Protein AF-A0A2M8TGI3-F1 (afdb_monomer)

Secondary structure (DSSP, 8-state):
-----------SSS-S-----------TT------GGGEEEEBTTB----HHHHHHHHHHHTT--EEEEEEEE-TTS-EEEEEEEE-SS-EEEEEE-TT-SS-STTTT-EEEEEE--STTHHHHHHHHHHHTTS--

Structure (mmCIF, N/CA/C/O backbone):
data_AF-A0A2M8TGI3-F1
#
_entry.id   AF-A0A2M8TGI3-F1
#
loop_
_atom_site.group_PDB
_atom_site.id
_atom_site.type_symbol
_atom_site.label_atom_id
_atom_site.label_alt_id
_atom_site.label_comp_id
_atom_site.label_asym_id
_atom_site.label_entity_id
_atom_site.label_seq_id
_atom_site.pdbx_PDB_ins_code
_atom_site.Cartn_x
_atom_site.Cartn_y
_atom_site.Cartn_z
_atom_site.occupancy
_atom_site.B_iso_or_equiv
_atom_site.auth_seq_id
_atom_site.auth_comp_id
_atom_site.auth_asym_id
_atom_site.auth_atom_id
_atom_site.pdbx_PDB_model_num
ATOM 1 N N . MET A 1 1 ? -16.960 -51.592 52.659 1.00 39.34 1 MET A N 1
ATOM 2 C CA . MET A 1 1 ? -15.719 -51.667 51.855 1.00 39.34 1 MET A CA 1
ATOM 3 C C . MET A 1 1 ? -16.031 -51.222 50.433 1.00 39.34 1 MET A C 1
ATOM 5 O O . MET A 1 1 ? -17.085 -51.587 49.940 1.00 39.34 1 MET A O 1
ATOM 9 N N . LYS A 1 2 ? -15.102 -50.461 49.834 1.00 40.12 2 LYS A N 1
ATOM 10 C CA . LYS A 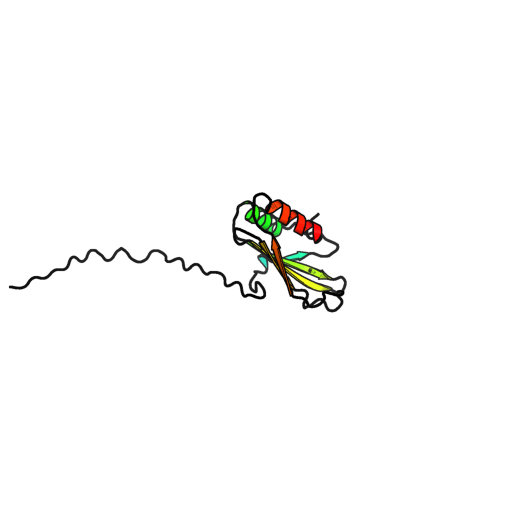1 2 ? -15.041 -49.923 48.456 1.00 40.12 2 LYS A CA 1
ATOM 11 C C . LYS A 1 2 ? -15.977 -48.750 48.097 1.00 40.12 2 LYS A C 1
ATOM 13 O O . LYS A 1 2 ? -17.167 -48.894 47.862 1.00 40.12 2 LYS A O 1
ATOM 18 N N . LYS A 1 3 ? -15.323 -47.582 48.057 1.00 51.25 3 LYS A N 1
ATOM 19 C CA . LYS A 1 3 ? -15.707 -46.289 47.482 1.00 51.25 3 LYS A CA 1
ATOM 20 C C . LYS A 1 3 ? -15.309 -46.285 46.002 1.00 51.25 3 LYS A C 1
ATOM 22 O O . LYS A 1 3 ? -14.139 -46.550 45.760 1.00 51.25 3 LYS A O 1
ATOM 27 N N . TYR A 1 4 ? -16.204 -45.912 45.089 1.00 59.59 4 TYR A N 1
ATOM 28 C CA . TYR A 1 4 ? -15.916 -45.379 43.742 1.00 59.59 4 TYR A CA 1
ATOM 29 C C . TYR A 1 4 ? -17.182 -44.566 43.360 1.00 59.59 4 TYR A C 1
ATOM 31 O O . TYR A 1 4 ? -18.252 -45.156 43.294 1.00 59.59 4 TYR A O 1
ATOM 39 N N . LEU A 1 5 ? -17.239 -43.220 43.356 1.00 50.81 5 LEU A N 1
ATOM 40 C CA . LEU A 1 5 ? -16.536 -42.261 42.479 1.00 50.81 5 LEU A CA 1
ATOM 41 C C . LEU A 1 5 ? -16.515 -42.823 41.048 1.00 50.81 5 LEU A C 1
ATOM 43 O O . LEU A 1 5 ? -15.852 -43.818 40.803 1.00 50.81 5 LEU A O 1
ATOM 47 N N . ILE A 1 6 ? -17.260 -42.277 40.088 1.00 52.72 6 ILE A N 1
ATOM 48 C CA . ILE A 1 6 ? -16.883 -41.054 39.370 1.00 52.72 6 ILE A CA 1
ATOM 49 C C . ILE A 1 6 ? -18.120 -40.478 38.655 1.00 52.72 6 ILE A C 1
ATOM 51 O O . ILE A 1 6 ? -18.793 -41.156 37.882 1.00 52.72 6 ILE A O 1
ATOM 55 N N . SER A 1 7 ? -18.375 -39.196 38.918 1.00 51.34 7 SER A N 1
ATOM 56 C CA . SER A 1 7 ? -19.205 -38.296 38.117 1.00 51.34 7 SER A CA 1
ATOM 57 C C . SER A 1 7 ? -18.613 -38.180 36.708 1.00 51.34 7 SER A C 1
ATOM 59 O O . SER A 1 7 ? -17.487 -37.712 36.555 1.00 51.34 7 SER A O 1
ATOM 61 N N . ALA A 1 8 ? -19.346 -38.622 35.686 1.00 48.97 8 ALA A N 1
ATOM 62 C CA . ALA A 1 8 ? -18.899 -38.617 34.291 1.00 48.97 8 ALA A CA 1
ATOM 63 C C . ALA A 1 8 ? -19.794 -37.735 33.403 1.00 48.97 8 ALA A C 1
ATOM 65 O O . ALA A 1 8 ? -20.232 -38.158 32.340 1.00 48.97 8 ALA A O 1
ATOM 66 N N . VAL A 1 9 ? -20.081 -36.501 33.840 1.00 48.09 9 VAL A N 1
ATOM 67 C CA . VAL A 1 9 ? -20.756 -35.483 32.996 1.00 48.09 9 VAL A CA 1
ATOM 68 C C . VAL A 1 9 ? -19.918 -34.199 32.868 1.00 48.09 9 VAL A C 1
ATOM 70 O O . VAL A 1 9 ? -20.405 -33.146 32.480 1.00 48.09 9 VAL A O 1
ATOM 73 N N . VAL A 1 10 ? -18.609 -34.274 33.129 1.00 50.78 10 VAL A N 1
ATOM 74 C CA . VAL A 1 10 ? -17.664 -33.179 32.835 1.00 50.78 10 VAL A CA 1
ATOM 75 C C . VAL A 1 10 ? -16.808 -33.556 31.624 1.00 50.78 10 VAL A C 1
ATOM 77 O O . VAL A 1 10 ? -15.593 -33.666 31.712 1.00 50.78 10 VAL A O 1
ATOM 80 N N . VAL A 1 11 ? -17.447 -33.809 30.478 1.00 51.56 11 VAL A N 1
ATOM 81 C CA . VAL A 1 11 ? -16.759 -33.985 29.179 1.00 51.56 11 VAL A CA 1
ATOM 82 C C . VAL A 1 11 ? -17.508 -33.226 28.077 1.00 51.56 11 VAL A C 1
ATOM 84 O O . VAL A 1 11 ? -17.767 -33.739 26.999 1.00 51.56 11 VAL A O 1
ATOM 87 N N . SER A 1 12 ? -17.899 -31.979 28.349 1.00 49.22 12 SER A N 1
ATOM 88 C CA . SER A 1 12 ? -18.455 -31.085 27.316 1.00 49.22 12 SER A CA 1
ATOM 89 C C . SER A 1 12 ? -17.860 -29.673 27.359 1.00 49.22 12 SER A C 1
ATOM 91 O O . SER A 1 12 ? -18.409 -28.749 26.764 1.00 49.22 12 SER A O 1
ATOM 93 N N . MET A 1 13 ? -16.736 -29.483 28.056 1.00 51.50 13 MET A N 1
ATOM 94 C CA . MET A 1 13 ? -16.092 -28.173 28.204 1.00 51.50 13 MET A CA 1
ATOM 95 C C . MET A 1 13 ? -14.735 -28.095 27.506 1.00 51.50 13 MET A C 1
ATOM 97 O O . MET A 1 13 ? -13.814 -27.468 28.008 1.00 51.50 13 MET A O 1
ATOM 101 N N . LEU A 1 14 ? -14.587 -28.735 26.350 1.00 53.69 14 LEU A N 1
ATOM 102 C CA . LEU A 1 14 ? -13.441 -28.527 25.474 1.00 53.69 14 LEU A CA 1
ATOM 103 C C . LEU A 1 14 ? -13.924 -28.671 24.035 1.00 53.69 14 LEU A C 1
ATOM 105 O O . LEU A 1 14 ? -14.711 -29.561 23.741 1.00 53.69 14 LEU A O 1
ATOM 109 N N . ILE A 1 15 ? -13.381 -27.836 23.154 1.00 56.62 15 ILE A N 1
ATOM 110 C CA . ILE A 1 15 ? -13.635 -27.771 21.708 1.00 56.62 15 ILE A CA 1
ATOM 111 C C . ILE A 1 15 ? -14.786 -26.829 21.314 1.00 56.62 15 ILE A C 1
ATOM 113 O O . ILE A 1 15 ? -15.757 -27.238 20.700 1.00 56.62 15 ILE A O 1
ATOM 117 N N . PHE A 1 16 ? -14.616 -25.525 21.548 1.00 51.56 16 PHE A N 1
ATOM 118 C CA . PHE A 1 16 ? -14.870 -24.566 20.469 1.00 51.56 16 PHE A CA 1
ATOM 119 C C . PHE A 1 16 ? -13.764 -23.511 20.441 1.00 51.56 16 PHE A C 1
ATOM 121 O O . PHE A 1 16 ? -13.693 -22.598 21.257 1.00 51.56 16 PHE A O 1
ATOM 128 N N . SER A 1 17 ? -12.900 -23.700 19.445 1.00 53.84 17 SER A N 1
ATOM 129 C CA . SER A 1 17 ? -12.198 -22.642 18.730 1.00 53.84 17 SER A CA 1
ATOM 130 C C . SER A 1 17 ? -11.168 -21.850 19.533 1.00 53.84 17 SER A C 1
ATOM 132 O O . SER A 1 17 ? -11.271 -20.636 19.705 1.00 53.84 17 SER A O 1
ATOM 134 N N . ALA A 1 18 ? -10.055 -22.517 19.849 1.00 43.69 18 ALA A N 1
ATOM 135 C CA . ALA A 1 18 ? -8.765 -21.869 19.654 1.00 43.69 18 ALA A CA 1
ATOM 136 C C . ALA A 1 18 ? -8.671 -21.476 18.168 1.00 43.69 18 ALA A C 1
ATOM 138 O O . ALA A 1 18 ? -8.168 -22.229 17.338 1.00 43.69 18 ALA A O 1
ATOM 139 N N . CYS A 1 19 ? -9.208 -20.304 17.813 1.00 43.03 19 CYS A N 1
ATOM 140 C CA . CYS A 1 19 ? -8.760 -19.600 16.625 1.00 43.03 19 CYS A CA 1
ATOM 141 C C . CYS A 1 19 ? -7.284 -19.333 16.881 1.00 43.03 19 CYS A C 1
ATOM 143 O O . CYS A 1 19 ? -6.930 -18.366 17.560 1.00 43.03 19 CYS A O 1
ATOM 145 N N . GLY A 1 20 ? -6.425 -20.223 16.384 1.00 43.53 20 GLY A N 1
ATOM 146 C CA . GLY A 1 20 ? -5.042 -19.879 16.150 1.00 43.53 20 GLY A CA 1
ATOM 147 C C . GLY A 1 20 ? -5.086 -18.583 15.362 1.00 43.53 20 GLY A C 1
ATOM 148 O O . GLY A 1 20 ? -5.484 -18.572 14.198 1.00 43.53 20 GLY A O 1
ATOM 149 N N . ARG A 1 21 ? -4.761 -17.463 16.013 1.00 45.50 21 ARG A N 1
ATOM 150 C CA . ARG A 1 21 ? -4.344 -16.286 15.275 1.00 45.50 21 ARG A CA 1
ATOM 151 C C . ARG A 1 21 ? -3.118 -16.770 14.529 1.00 45.50 21 ARG A C 1
ATOM 153 O O . ARG A 1 21 ? -2.050 -16.899 15.118 1.00 45.50 21 ARG A O 1
ATOM 160 N N . GLN A 1 22 ? -3.289 -17.080 13.249 1.00 38.94 22 GLN A N 1
ATOM 161 C CA . GLN A 1 22 ? -2.198 -16.905 12.321 1.00 38.94 22 GLN A CA 1
ATOM 162 C C . GLN A 1 22 ? -1.852 -15.423 12.440 1.00 38.94 22 GLN A C 1
ATOM 164 O O . GLN A 1 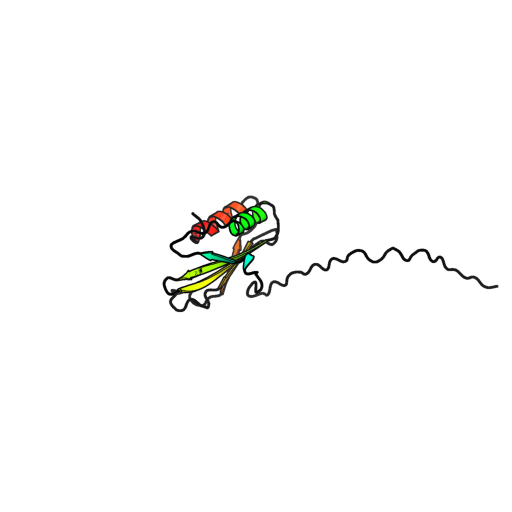22 ? -2.508 -14.552 11.872 1.00 38.94 22 GLN A O 1
ATOM 169 N N . GLU A 1 23 ? -0.877 -15.115 13.293 1.00 44.19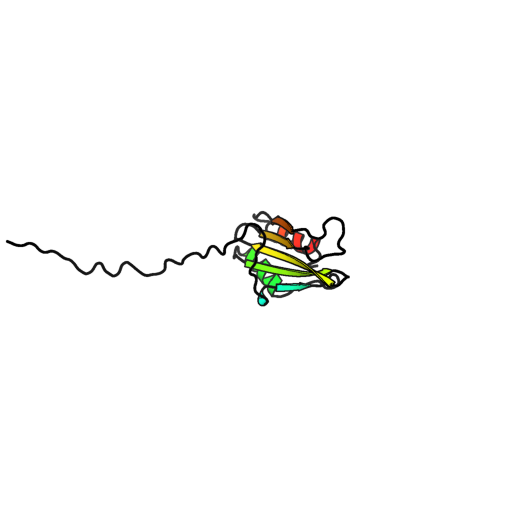 23 GLU A N 1
ATOM 170 C CA . GLU A 1 23 ? -0.050 -13.955 13.050 1.00 44.19 23 GLU A CA 1
ATOM 171 C C . GLU A 1 23 ? 0.564 -14.226 11.685 1.00 44.19 23 GLU A C 1
ATOM 173 O O . GLU A 1 23 ? 1.500 -15.011 11.560 1.00 44.19 23 GLU A O 1
ATOM 178 N N . GLU A 1 24 ? -0.067 -13.688 10.638 1.00 45.12 24 GLU A N 1
ATOM 179 C CA . GLU A 1 24 ? 0.492 -13.676 9.296 1.00 45.12 24 GLU A CA 1
ATOM 180 C C . GLU A 1 24 ? 1.904 -13.115 9.433 1.00 45.12 24 GLU A C 1
ATOM 182 O O . GLU A 1 24 ? 2.080 -11.928 9.699 1.00 45.12 24 GLU A O 1
ATOM 187 N N . GLY A 1 25 ? 2.898 -14.001 9.376 1.00 34.72 25 GLY A N 1
ATOM 188 C CA . GLY A 1 25 ? 4.274 -13.687 9.716 1.00 34.72 25 GLY A CA 1
ATOM 189 C C . GLY A 1 25 ? 4.801 -12.587 8.807 1.00 34.72 25 GLY A C 1
ATOM 190 O O . GLY A 1 25 ? 5.112 -12.822 7.639 1.00 34.72 25 GLY A O 1
ATOM 191 N N . TYR A 1 26 ? 4.910 -11.377 9.350 1.00 47.00 26 TYR A N 1
ATOM 192 C CA . TYR A 1 26 ? 5.625 -10.272 8.731 1.00 47.00 26 TYR A CA 1
ATOM 193 C C . TYR A 1 26 ? 7.108 -10.581 8.863 1.00 47.00 26 TYR A C 1
ATOM 195 O O . TYR A 1 26 ? 7.703 -10.398 9.925 1.00 47.00 26 TYR A O 1
ATOM 203 N N . SER A 1 27 ? 7.710 -11.094 7.791 1.00 40.50 27 SER A N 1
ATOM 204 C CA . SER A 1 27 ? 9.163 -11.173 7.751 1.00 40.50 27 SER A CA 1
ATOM 205 C C . SER A 1 27 ? 9.726 -9.752 7.838 1.00 40.50 27 SER A C 1
ATOM 207 O O . SER A 1 27 ? 9.165 -8.805 7.282 1.00 40.50 27 SER A O 1
ATOM 209 N N . LYS A 1 28 ? 10.854 -9.614 8.531 1.00 41.44 28 LYS A N 1
ATOM 210 C CA . LYS A 1 28 ? 11.607 -8.368 8.731 1.00 41.44 28 LYS A CA 1
ATOM 211 C C . LYS A 1 28 ? 11.983 -7.646 7.412 1.00 41.44 28 LYS A C 1
ATOM 213 O O . LYS A 1 28 ? 12.435 -6.510 7.482 1.00 41.44 28 LYS A O 1
ATOM 218 N N . TYR A 1 29 ? 11.769 -8.261 6.237 1.00 46.44 29 TYR A N 1
ATOM 219 C CA . TYR A 1 29 ? 12.157 -7.748 4.915 1.00 46.44 29 TYR A CA 1
ATOM 220 C C . TYR A 1 29 ? 11.158 -8.105 3.793 1.00 46.44 29 TYR A C 1
ATOM 222 O O . TYR A 1 29 ? 11.483 -8.847 2.871 1.00 46.44 29 TYR A O 1
ATOM 230 N N . GLY A 1 30 ? 9.939 -7.566 3.852 1.00 51.53 30 GLY A N 1
ATOM 231 C CA . GLY A 1 30 ? 9.005 -7.586 2.718 1.00 51.53 30 GLY A CA 1
ATOM 232 C C . GLY A 1 30 ? 7.809 -8.508 2.921 1.00 51.53 30 GLY A C 1
ATOM 233 O O . GLY A 1 30 ? 7.919 -9.653 3.373 1.00 51.53 30 GLY A O 1
ATOM 234 N N . ILE A 1 31 ? 6.626 -7.979 2.616 1.00 55.69 31 ILE A N 1
ATOM 235 C CA . ILE A 1 31 ? 5.337 -8.642 2.796 1.00 55.69 31 ILE A CA 1
ATOM 236 C C . ILE A 1 31 ? 5.172 -9.622 1.633 1.00 55.69 31 ILE A C 1
ATOM 238 O O . ILE A 1 31 ? 4.574 -9.319 0.608 1.00 55.69 31 ILE A O 1
ATOM 242 N N . LYS A 1 32 ? 5.750 -10.817 1.754 1.00 56.28 32 LYS A N 1
ATOM 243 C CA . LYS A 1 32 ? 5.935 -11.725 0.609 1.00 56.28 32 LYS A CA 1
ATOM 244 C C . LYS A 1 32 ? 4.660 -12.407 0.077 1.00 56.28 32 LYS A C 1
ATOM 246 O O . LYS A 1 32 ? 4.762 -13.219 -0.829 1.00 56.28 32 LYS A O 1
ATOM 251 N N . ASN A 1 33 ? 3.466 -12.084 0.582 1.00 57.94 33 ASN A N 1
ATOM 252 C CA . ASN A 1 33 ? 2.214 -12.713 0.147 1.00 57.94 33 ASN A CA 1
ATOM 253 C C . ASN A 1 33 ? 1.078 -11.683 0.070 1.00 57.94 33 ASN A C 1
ATOM 255 O O . ASN A 1 33 ? 0.470 -11.328 1.084 1.00 57.94 33 ASN A O 1
ATOM 259 N N . VAL A 1 34 ? 0.805 -11.199 -1.139 1.00 64.44 34 VAL A N 1
ATOM 260 C CA . VAL A 1 34 ? -0.379 -10.404 -1.485 1.00 64.44 34 VAL A CA 1
ATOM 261 C C . VAL A 1 34 ? -0.950 -11.013 -2.761 1.00 64.44 34 VAL A C 1
ATOM 263 O O . VAL A 1 34 ? -0.201 -11.292 -3.698 1.00 64.44 34 VAL A O 1
ATOM 266 N N . SER A 1 35 ? -2.254 -11.289 -2.774 1.00 72.56 35 SER A N 1
ATOM 267 C CA . SER A 1 35 ? -2.915 -11.927 -3.915 1.00 72.56 35 SER A CA 1
ATOM 268 C C . SER A 1 35 ? -2.869 -11.028 -5.154 1.00 72.56 35 SER A C 1
ATOM 270 O O . SER A 1 35 ? -2.820 -9.800 -5.049 1.00 72.56 35 SER A O 1
ATOM 272 N N . LYS A 1 36 ? -2.977 -11.624 -6.349 1.00 72.62 36 LYS A N 1
ATOM 273 C CA . LYS A 1 36 ? -3.179 -10.869 -7.597 1.00 72.62 36 LYS A CA 1
ATOM 274 C C . LYS A 1 36 ? -4.402 -9.943 -7.499 1.00 72.62 36 LYS A C 1
ATOM 276 O O . LYS A 1 36 ? -4.353 -8.834 -8.008 1.00 72.62 36 LYS A O 1
ATOM 281 N N . ASN A 1 37 ? -5.449 -10.357 -6.780 1.00 77.94 37 ASN A N 1
ATOM 282 C CA . ASN A 1 37 ? -6.669 -9.559 -6.573 1.00 77.94 37 ASN A CA 1
ATOM 283 C C . ASN A 1 37 ? -6.463 -8.342 -5.652 1.00 77.94 37 ASN A C 1
ATOM 285 O O . ASN A 1 37 ? -7.277 -7.422 -5.648 1.00 77.94 37 ASN A O 1
ATOM 289 N N . ASP A 1 38 ? -5.382 -8.336 -4.875 1.00 83.19 38 ASP A N 1
ATOM 290 C CA . ASP A 1 38 ? -4.973 -7.230 -4.005 1.00 83.19 38 ASP A CA 1
ATOM 291 C C . ASP A 1 38 ? -3.835 -6.408 -4.628 1.00 83.19 38 ASP A C 1
ATOM 293 O O . ASP A 1 38 ? -3.269 -5.525 -3.980 1.00 83.19 38 ASP A O 1
ATOM 297 N N . THR A 1 39 ? -3.482 -6.714 -5.880 1.00 84.56 39 THR A N 1
ATOM 298 C CA . THR A 1 39 ? -2.452 -6.019 -6.644 1.00 84.56 39 THR A CA 1
ATOM 299 C C . THR A 1 39 ? -3.095 -5.047 -7.617 1.00 84.56 39 THR A C 1
ATOM 301 O O . THR A 1 39 ? -3.943 -5.407 -8.427 1.00 84.56 39 THR A O 1
ATOM 304 N N . ILE A 1 40 ? -2.661 -3.800 -7.530 1.00 86.00 40 ILE A N 1
ATOM 305 C CA . ILE A 1 40 ? -3.129 -2.676 -8.318 1.00 86.00 40 ILE A CA 1
ATOM 306 C C . ILE A 1 40 ? -1.953 -2.200 -9.166 1.00 86.00 40 ILE A C 1
ATOM 308 O O . ILE A 1 40 ? -0.912 -1.819 -8.630 1.00 86.00 40 ILE A O 1
ATOM 312 N N . THR A 1 41 ? -2.113 -2.224 -10.484 1.00 83.75 41 THR A N 1
ATOM 313 C CA . THR A 1 41 ? -1.087 -1.771 -11.428 1.00 83.75 41 THR A CA 1
ATOM 314 C C . THR A 1 41 ? -1.438 -0.392 -11.963 1.00 83.75 41 THR A C 1
ATOM 316 O O . THR A 1 41 ? -2.578 -0.178 -12.367 1.00 83.75 41 THR A O 1
ATOM 319 N N . TYR A 1 42 ? -0.470 0.523 -11.983 1.00 80.44 42 TYR A N 1
ATOM 320 C CA . TYR A 1 42 ? -0.633 1.889 -12.482 1.00 80.44 42 TYR A CA 1
ATOM 321 C C . TYR A 1 42 ? 0.577 2.345 -13.305 1.00 80.44 42 TYR A C 1
ATOM 323 O O . TYR A 1 42 ? 1.659 1.762 -13.213 1.00 80.44 42 TYR A O 1
ATOM 331 N N . SER A 1 43 ? 0.394 3.366 -14.141 1.00 70.31 43 SER A N 1
ATOM 332 C CA . SER A 1 43 ? 1.456 3.946 -14.970 1.00 70.31 43 SER A CA 1
ATOM 333 C C . SER A 1 43 ? 1.766 5.369 -14.495 1.00 70.31 43 SER A C 1
ATOM 335 O O . SER A 1 43 ? 0.959 5.988 -13.812 1.00 70.31 43 SER A O 1
ATOM 337 N N . LEU A 1 44 ? 2.920 5.931 -14.869 1.00 67.75 44 LEU A N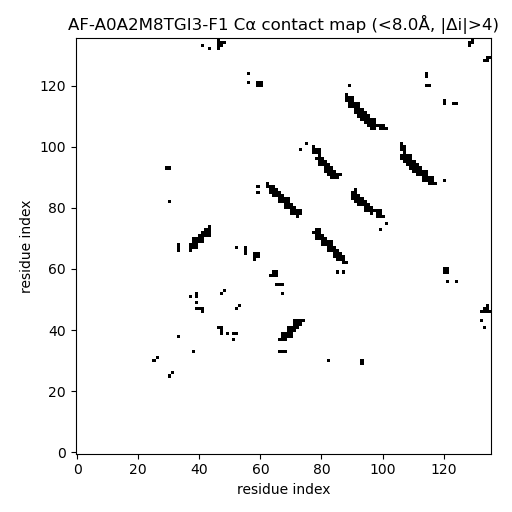 1
ATOM 338 C CA . LEU A 1 44 ? 3.229 7.341 -14.568 1.00 67.75 44 LEU A CA 1
ATOM 339 C C . LEU A 1 44 ? 2.283 8.334 -15.269 1.00 67.75 44 LEU A C 1
ATOM 341 O O . LEU A 1 44 ? 2.256 9.506 -14.904 1.00 67.75 44 LEU A O 1
ATOM 345 N N . LYS A 1 45 ? 1.547 7.880 -16.291 1.00 65.19 45 LYS A N 1
ATOM 346 C CA . LYS A 1 45 ? 0.607 8.694 -17.072 1.00 65.19 45 LYS A CA 1
ATOM 347 C C . LYS A 1 45 ? -0.843 8.516 -16.616 1.00 65.19 45 LYS A C 1
ATOM 349 O O . LYS A 1 45 ? -1.667 9.369 -16.927 1.00 65.19 45 LYS A O 1
ATOM 354 N N . ASP A 1 46 ? -1.128 7.455 -15.858 1.00 66.31 46 ASP A N 1
ATOM 355 C CA . ASP A 1 46 ? -2.475 7.072 -15.450 1.00 66.31 46 ASP A CA 1
ATOM 356 C C . ASP A 1 46 ? -2.572 6.979 -13.928 1.00 66.31 46 ASP A C 1
ATOM 358 O O . ASP A 1 46 ? -1.954 6.127 -13.286 1.00 66.31 46 ASP A O 1
ATOM 362 N N . ASN A 1 47 ? -3.413 7.832 -13.349 1.00 63.41 47 ASN A N 1
ATOM 363 C CA . ASN A 1 47 ? -3.806 7.691 -11.955 1.00 63.41 47 ASN A CA 1
ATOM 364 C C . ASN A 1 47 ? -4.622 6.421 -11.772 1.00 63.41 47 ASN A C 1
ATOM 366 O O . ASN A 1 47 ? -5.461 6.089 -12.612 1.00 63.41 47 ASN A O 1
ATOM 370 N N . VAL A 1 48 ? -4.459 5.767 -10.625 1.00 68.38 48 VAL A N 1
ATOM 371 C CA . VAL A 1 48 ? -5.280 4.611 -10.305 1.00 68.38 48 VAL A CA 1
ATOM 372 C C . VAL A 1 48 ? -6.229 4.910 -9.167 1.00 68.38 48 VAL A C 1
ATOM 374 O O . VAL A 1 48 ? -5.860 4.997 -8.003 1.00 68.38 48 VAL A O 1
ATOM 377 N N . ASN A 1 49 ? -7.504 4.983 -9.538 1.00 64.81 49 ASN A N 1
ATOM 378 C CA . ASN A 1 49 ? -8.627 4.923 -8.622 1.00 64.81 49 ASN A CA 1
ATOM 379 C C . ASN A 1 49 ? -9.420 3.639 -8.893 1.00 64.81 49 ASN A C 1
ATOM 381 O O . ASN A 1 49 ? -10.452 3.654 -9.556 1.00 64.81 49 ASN A O 1
ATOM 385 N N . THR A 1 50 ? -8.873 2.503 -8.459 1.00 82.56 50 THR A N 1
ATOM 386 C CA . THR A 1 50 ? -9.575 1.214 -8.534 1.00 82.56 50 THR A CA 1
ATOM 387 C C . THR A 1 50 ? -10.447 1.013 -7.302 1.00 82.56 50 THR A C 1
ATOM 389 O O . THR A 1 50 ? -10.088 1.439 -6.201 1.00 82.56 50 THR A O 1
ATOM 392 N N . ASP A 1 51 ? -11.525 0.243 -7.449 1.00 88.88 51 ASP A N 1
ATOM 393 C CA . ASP A 1 51 ? -12.375 -0.180 -6.328 1.00 88.88 51 ASP A CA 1
ATOM 394 C C . ASP A 1 51 ? -11.563 -0.823 -5.195 1.00 88.88 51 ASP A C 1
ATOM 396 O O . ASP A 1 51 ? -11.878 -0.667 -4.014 1.00 88.88 51 ASP A O 1
ATOM 400 N N . ARG A 1 52 ? -10.468 -1.520 -5.535 1.00 91.56 52 ARG A N 1
ATOM 401 C CA . ARG A 1 52 ? -9.5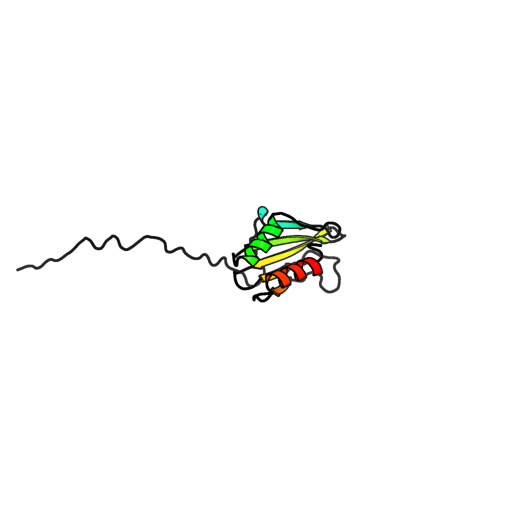88 -2.141 -4.543 1.00 91.56 52 ARG A CA 1
ATOM 402 C C . ARG A 1 52 ? -8.840 -1.117 -3.692 1.00 91.56 52 ARG A C 1
ATOM 404 O O . ARG A 1 52 ? -8.711 -1.338 -2.482 1.00 91.56 52 ARG A O 1
ATOM 411 N N . LEU A 1 53 ? -8.368 -0.024 -4.299 1.00 92.12 53 LEU A N 1
ATOM 412 C CA . LEU A 1 53 ? -7.711 1.072 -3.585 1.00 92.12 53 LEU A CA 1
ATOM 413 C C . LEU A 1 53 ? -8.710 1.802 -2.687 1.00 92.12 53 LEU A C 1
ATOM 415 O O . LEU A 1 53 ? -8.422 2.023 -1.511 1.00 92.12 53 LEU A O 1
ATOM 419 N N . GLN A 1 54 ? -9.904 2.100 -3.206 1.00 92.50 54 GLN A N 1
ATOM 420 C CA . GLN A 1 54 ? -10.956 2.742 -2.420 1.00 92.50 54 GLN A CA 1
ATOM 421 C C . GLN A 1 54 ? -11.361 1.873 -1.223 1.00 92.50 54 GLN A C 1
ATOM 423 O O . GLN A 1 54 ? -11.422 2.357 -0.094 1.00 92.50 54 GLN A O 1
ATOM 428 N N . LYS A 1 55 ? -11.521 0.561 -1.432 1.00 94.62 55 LYS A N 1
ATOM 429 C CA . LYS A 1 55 ? -11.797 -0.397 -0.355 1.00 94.62 55 LYS A CA 1
ATOM 430 C C . LYS A 1 55 ? -10.692 -0.421 0.702 1.00 94.62 55 LYS A C 1
ATOM 432 O O . LYS A 1 55 ? -10.999 -0.503 1.889 1.00 94.62 55 LYS A O 1
ATOM 437 N N . PHE A 1 56 ? -9.424 -0.325 0.299 1.00 94.38 56 PHE A N 1
ATOM 438 C CA . PHE A 1 56 ? -8.310 -0.234 1.245 1.00 94.38 56 PHE A CA 1
ATOM 439 C C . PHE A 1 56 ? -8.390 1.042 2.091 1.00 94.38 56 PHE A C 1
ATOM 441 O O . PHE A 1 56 ? -8.292 0.973 3.316 1.00 94.38 56 PHE A O 1
ATOM 448 N N . ILE A 1 57 ? -8.626 2.197 1.462 1.00 94.31 57 ILE A N 1
ATOM 449 C CA . ILE A 1 57 ? -8.794 3.482 2.158 1.00 94.31 57 ILE A CA 1
ATOM 450 C C . ILE A 1 57 ? -9.970 3.412 3.145 1.00 94.31 57 ILE A C 1
ATOM 452 O O . ILE A 1 57 ? -9.855 3.855 4.292 1.00 94.31 57 ILE A O 1
ATOM 456 N N . ASP A 1 58 ? -11.083 2.811 2.730 1.00 94.81 58 ASP A N 1
ATOM 457 C CA . ASP A 1 58 ? -12.262 2.633 3.572 1.00 94.81 58 ASP A CA 1
ATOM 458 C C . ASP A 1 58 ? -11.973 1.705 4.755 1.00 94.81 58 ASP A C 1
ATOM 460 O O . ASP A 1 58 ? -12.336 2.028 5.889 1.00 94.81 58 ASP A O 1
ATOM 464 N N . ASN A 1 59 ? -11.277 0.590 4.528 1.00 95.44 59 ASN A N 1
ATOM 465 C CA . ASN A 1 59 ? -10.860 -0.330 5.584 1.00 95.44 59 ASN A CA 1
ATOM 466 C C . ASN A 1 59 ? -9.952 0.366 6.605 1.00 95.44 59 ASN A C 1
ATOM 468 O O . ASN A 1 59 ? -10.199 0.266 7.808 1.00 95.44 59 ASN A O 1
ATOM 472 N N . VAL A 1 60 ? -8.982 1.162 6.141 1.00 94.12 60 VAL A N 1
ATOM 473 C CA . VAL A 1 60 ? -8.132 1.996 7.005 1.00 94.12 60 VAL A CA 1
ATOM 474 C C . VAL A 1 60 ? -8.976 2.948 7.850 1.00 94.12 60 VAL A C 1
ATOM 476 O O . VAL A 1 60 ? -8.784 3.024 9.064 1.00 94.12 60 VAL A O 1
ATOM 479 N N . SER A 1 61 ? -9.948 3.632 7.240 1.00 92.56 61 SER A N 1
ATOM 480 C CA . SER A 1 61 ? -10.826 4.571 7.952 1.00 92.56 61 SER A CA 1
ATOM 481 C C . SER A 1 61 ? -11.700 3.899 9.018 1.00 92.56 61 SER A C 1
ATOM 483 O O . SER A 1 61 ? -12.021 4.516 10.031 1.00 92.56 61 SER A O 1
ATOM 485 N N . LYS A 1 62 ? -12.035 2.619 8.818 1.00 93.38 62 LYS A N 1
ATOM 486 C CA . LYS A 1 62 ? -12.836 1.797 9.734 1.00 93.38 62 LYS A CA 1
ATOM 487 C C . LYS A 1 62 ? -11.991 1.032 10.759 1.00 93.38 62 LYS A C 1
ATOM 489 O O . LYS A 1 62 ? -12.549 0.305 11.574 1.00 93.38 62 LYS A O 1
ATOM 494 N N . GLY A 1 63 ? -10.661 1.147 10.724 1.00 91.88 63 GLY A N 1
ATOM 495 C CA . GLY A 1 63 ? -9.781 0.369 11.603 1.00 91.88 63 GLY A CA 1
ATOM 496 C C . GLY A 1 63 ? -9.682 -1.120 11.235 1.00 91.88 63 GLY A C 1
ATOM 497 O O . GLY A 1 63 ? -9.159 -1.914 12.016 1.00 91.88 63 GLY A O 1
ATOM 498 N N . ILE A 1 64 ? -10.164 -1.510 10.052 1.00 93.56 64 ILE A N 1
ATOM 499 C CA . ILE A 1 64 ? -10.153 -2.889 9.557 1.00 93.56 64 ILE A CA 1
ATOM 500 C C . ILE A 1 64 ? -8.787 -3.169 8.937 1.00 93.56 64 ILE A C 1
ATOM 502 O O . ILE A 1 64 ? -8.366 -2.460 8.026 1.00 93.56 64 ILE A O 1
ATOM 506 N N . LYS A 1 65 ? -8.096 -4.208 9.420 1.00 93.19 65 LYS A N 1
ATOM 507 C CA . LYS A 1 65 ? -6.801 -4.629 8.867 1.00 93.19 65 LYS A CA 1
ATOM 508 C C . LYS A 1 65 ? -6.938 -4.957 7.383 1.00 93.19 65 LYS A C 1
ATOM 510 O O . LYS A 1 65 ? -7.853 -5.681 7.004 1.00 93.19 65 LYS A O 1
ATOM 515 N N . ASP A 1 66 ? -6.015 -4.456 6.572 1.00 93.81 66 ASP A N 1
ATOM 516 C CA . ASP A 1 66 ? -6.021 -4.682 5.127 1.00 93.81 66 ASP A CA 1
ATOM 517 C C . ASP A 1 66 ? -4.609 -4.521 4.547 1.00 93.81 66 ASP A C 1
ATOM 519 O O . ASP A 1 66 ? -3.729 -3.921 5.175 1.00 93.81 66 ASP A O 1
ATOM 523 N N . ARG A 1 67 ? -4.384 -5.051 3.346 1.00 92.81 67 ARG A N 1
ATOM 524 C CA . ARG A 1 67 ? -3.134 -4.931 2.595 1.00 92.81 67 ARG A CA 1
ATOM 525 C C . ARG A 1 67 ? -3.388 -4.790 1.100 1.00 92.81 67 ARG A C 1
ATOM 527 O O . ARG A 1 67 ? -4.281 -5.439 0.571 1.00 92.81 67 ARG A O 1
ATOM 534 N N . ILE A 1 68 ? -2.558 -4.008 0.421 1.00 92.62 68 ILE A N 1
ATOM 535 C CA . ILE A 1 68 ? -2.534 -3.920 -1.043 1.00 92.62 68 ILE A CA 1
ATOM 536 C C . ILE A 1 68 ? -1.100 -3.869 -1.564 1.00 92.62 68 ILE A C 1
ATOM 538 O O . ILE A 1 68 ? -0.195 -3.380 -0.884 1.00 92.62 68 ILE A O 1
ATOM 542 N N . ASN A 1 69 ? -0.923 -4.341 -2.794 1.00 91.31 69 ASN A N 1
ATOM 543 C CA . ASN A 1 69 ? 0.265 -4.111 -3.600 1.00 91.31 69 ASN A CA 1
ATOM 544 C C . ASN A 1 69 ? -0.046 -3.047 -4.647 1.00 91.31 69 ASN A C 1
ATOM 546 O O . ASN A 1 69 ? -1.027 -3.155 -5.374 1.00 91.31 69 ASN A O 1
ATOM 550 N N . LEU A 1 70 ? 0.829 -2.064 -4.765 1.00 90.44 70 LEU A N 1
ATOM 551 C CA . LEU A 1 70 ? 0.824 -1.067 -5.819 1.00 90.44 70 LEU A CA 1
ATOM 552 C C . LEU A 1 70 ? 2.041 -1.339 -6.702 1.00 90.44 70 LEU A C 1
ATOM 554 O O . LEU A 1 70 ? 3.169 -1.333 -6.216 1.00 90.44 70 LEU A O 1
ATOM 558 N N . VAL A 1 71 ? 1.822 -1.609 -7.983 1.00 89.19 71 VAL A N 1
ATOM 559 C CA . VAL A 1 71 ? 2.890 -1.858 -8.955 1.00 89.19 71 VAL A CA 1
ATOM 560 C C . VAL A 1 71 ? 2.867 -0.732 -9.969 1.00 89.19 71 VAL A C 1
ATOM 562 O O . VAL A 1 71 ? 1.889 -0.590 -10.701 1.00 89.19 71 VAL A O 1
ATOM 565 N N . ARG A 1 72 ? 3.943 0.051 -10.025 1.00 88.00 72 ARG A N 1
ATOM 566 C CA . ARG A 1 72 ? 4.160 1.011 -11.112 1.00 88.00 72 ARG A CA 1
ATOM 567 C C . ARG A 1 72 ? 5.297 0.564 -12.001 1.00 88.00 72 ARG A C 1
ATOM 569 O O . ARG A 1 72 ? 6.234 -0.062 -11.517 1.00 88.00 72 ARG A O 1
ATOM 576 N N . TYR A 1 73 ? 5.237 0.940 -13.267 1.00 85.38 73 TYR A N 1
ATOM 577 C CA . TYR A 1 73 ? 6.331 0.729 -14.207 1.00 85.38 73 TYR A CA 1
ATOM 578 C C . TYR A 1 73 ? 7.080 2.037 -14.461 1.00 85.38 73 TYR A C 1
ATOM 580 O O . TYR A 1 73 ? 6.457 3.098 -14.566 1.00 85.38 73 TYR A O 1
ATOM 588 N N . THR A 1 74 ? 8.411 1.966 -14.532 1.00 83.38 74 THR A N 1
ATOM 589 C CA . THR A 1 74 ? 9.248 3.081 -14.992 1.00 83.38 74 THR A CA 1
ATOM 590 C C . THR A 1 74 ? 9.018 3.348 -16.482 1.00 83.38 74 THR A C 1
ATOM 592 O O . THR A 1 74 ? 8.348 2.576 -17.173 1.00 83.38 74 THR A O 1
ATOM 595 N N . THR A 1 75 ? 9.586 4.437 -17.002 1.00 81.75 75 THR A N 1
ATOM 596 C CA . THR A 1 75 ? 9.545 4.748 -18.441 1.00 81.75 75 THR A CA 1
ATOM 597 C C . THR A 1 75 ? 10.173 3.630 -19.283 1.00 81.75 75 THR A C 1
ATOM 599 O O . THR A 1 75 ? 9.727 3.369 -20.396 1.00 81.75 75 THR A O 1
ATOM 602 N N . GLU A 1 76 ? 11.174 2.943 -18.732 1.00 82.94 76 GLU A N 1
ATOM 603 C CA . GLU A 1 76 ? 11.904 1.823 -19.333 1.00 82.94 76 GLU A CA 1
ATOM 604 C C . GLU A 1 76 ? 11.164 0.481 -19.191 1.00 82.94 76 GLU A C 1
ATOM 606 O O . GLU A 1 76 ? 11.553 -0.503 -19.818 1.00 82.94 76 GLU A O 1
ATOM 611 N N . GLY A 1 77 ? 10.093 0.434 -18.390 1.00 81.38 77 GLY A N 1
ATOM 612 C CA . GLY A 1 77 ? 9.285 -0.764 -18.163 1.00 81.38 77 GLY A CA 1
ATOM 613 C C . GLY A 1 77 ? 9.711 -1.619 -16.966 1.00 81.38 77 GLY A C 1
ATOM 614 O O . GLY A 1 77 ? 9.191 -2.725 -16.809 1.00 81.38 77 GLY A O 1
ATOM 615 N N . ASP A 1 78 ? 10.602 -1.130 -16.100 1.00 84.62 78 ASP A N 1
ATOM 616 C CA . ASP A 1 78 ? 10.983 -1.844 -14.879 1.00 84.62 78 ASP A CA 1
ATOM 617 C C . ASP A 1 78 ? 9.907 -1.659 -13.785 1.00 84.62 78 ASP A C 1
ATOM 619 O O . ASP A 1 78 ? 9.392 -0.552 -13.598 1.00 84.62 78 ASP A O 1
ATOM 623 N N . PRO A 1 79 ? 9.518 -2.714 -13.044 1.00 86.50 79 PRO A N 1
ATOM 624 C CA . PRO A 1 79 ? 8.515 -2.597 -11.994 1.00 86.50 79 PRO A CA 1
ATOM 625 C C . PRO A 1 79 ? 9.102 -2.027 -10.697 1.00 86.50 79 PRO A C 1
ATOM 627 O O . PRO A 1 79 ? 10.147 -2.463 -10.216 1.00 86.50 79 PRO A O 1
ATOM 630 N N . ILE A 1 80 ? 8.348 -1.132 -10.065 1.00 86.94 80 ILE A N 1
ATOM 631 C CA . ILE A 1 80 ? 8.536 -0.686 -8.685 1.00 86.94 80 ILE A CA 1
ATOM 632 C C . ILE A 1 80 ? 7.311 -1.130 -7.888 1.00 86.94 80 ILE A C 1
ATOM 634 O O . ILE A 1 80 ? 6.176 -0.784 -8.231 1.00 86.94 80 ILE A O 1
ATOM 638 N N . ILE A 1 81 ? 7.543 -1.901 -6.827 1.00 88.62 81 ILE A N 1
ATOM 639 C CA . ILE A 1 81 ? 6.490 -2.502 -6.006 1.00 88.62 81 ILE A CA 1
ATOM 640 C C . ILE A 1 81 ? 6.415 -1.762 -4.673 1.00 88.62 81 ILE A C 1
ATOM 642 O O . ILE A 1 81 ? 7.371 -1.759 -3.906 1.00 88.62 81 ILE A O 1
ATOM 646 N N . THR A 1 82 ? 5.254 -1.195 -4.362 1.00 90.19 82 THR A N 1
ATOM 647 C CA . THR A 1 82 ? 4.948 -0.581 -3.068 1.00 90.19 82 THR A CA 1
ATOM 648 C C . THR A 1 82 ? 3.858 -1.382 -2.372 1.00 90.19 82 THR A C 1
ATOM 650 O O . THR A 1 82 ? 2.740 -1.493 -2.865 1.00 90.19 82 THR A O 1
ATOM 653 N N . GLN A 1 83 ? 4.149 -1.923 -1.199 1.00 91.25 83 GLN A N 1
ATOM 654 C CA . GLN A 1 83 ? 3.195 -2.672 -0.389 1.00 91.25 83 GLN A CA 1
ATOM 655 C C . GLN A 1 83 ? 2.723 -1.801 0.765 1.00 91.25 83 GLN A C 1
ATOM 657 O O . GLN A 1 83 ? 3.540 -1.293 1.538 1.00 91.25 83 GLN A O 1
ATOM 662 N N . LEU A 1 84 ? 1.407 -1.650 0.895 1.00 92.50 84 LEU A N 1
ATOM 663 C CA . LEU A 1 84 ? 0.777 -0.952 2.010 1.00 92.50 84 LEU A CA 1
ATOM 664 C C . LEU A 1 84 ? 0.068 -1.979 2.880 1.00 92.50 84 LEU A C 1
ATOM 666 O O . LEU A 1 84 ? -0.811 -2.694 2.405 1.00 92.50 84 LEU A O 1
ATOM 670 N N . TYR A 1 85 ? 0.425 -2.039 4.159 1.00 92.12 85 TYR A N 1
ATOM 671 C CA . TYR A 1 85 ? -0.235 -2.910 5.125 1.00 92.12 85 TYR A CA 1
ATOM 672 C C . TYR A 1 85 ? -0.700 -2.125 6.337 1.00 92.12 85 TYR A C 1
ATOM 674 O O . TYR A 1 85 ? 0.098 -1.541 7.069 1.00 92.12 85 TYR A O 1
ATOM 682 N N . PHE A 1 86 ? -2.004 -2.149 6.570 1.00 92.38 86 PHE A N 1
ATOM 683 C CA . PHE A 1 86 ? -2.617 -1.570 7.744 1.00 92.38 86 PHE A CA 1
ATOM 684 C C . PHE A 1 86 ? -2.914 -2.649 8.785 1.00 92.38 86 PHE A C 1
ATOM 686 O O . PHE A 1 86 ? -3.729 -3.543 8.573 1.00 92.38 86 PHE A O 1
ATOM 693 N N . ASN A 1 87 ? -2.292 -2.530 9.957 1.00 89.19 87 ASN A N 1
ATOM 694 C CA . ASN A 1 87 ? -2.436 -3.504 11.043 1.00 89.19 87 ASN A CA 1
ATOM 695 C C . ASN A 1 87 ? -3.533 -3.163 12.066 1.00 89.19 87 ASN A C 1
ATOM 697 O O . ASN A 1 87 ? -3.581 -3.774 13.136 1.00 89.19 87 ASN A O 1
ATOM 701 N N . GLY A 1 88 ? -4.386 -2.180 11.771 1.00 89.81 88 GLY A N 1
ATOM 702 C CA . GLY A 1 88 ? -5.394 -1.652 12.697 1.00 89.81 88 GLY A CA 1
ATOM 703 C C . GLY A 1 88 ? -4.907 -0.468 13.543 1.00 89.81 88 GLY A C 1
ATOM 704 O O . GLY A 1 88 ? -5.713 0.192 14.189 1.00 89.81 88 GLY A O 1
ATOM 705 N N . LYS A 1 89 ? -3.602 -0.158 13.533 1.00 89.31 89 LYS A N 1
ATOM 706 C CA . LYS A 1 89 ? -3.020 0.980 14.267 1.00 89.31 89 LYS A CA 1
ATOM 707 C C . LYS A 1 89 ? -2.175 1.898 13.394 1.00 89.31 89 LYS A C 1
ATOM 709 O O . LYS A 1 89 ? -2.160 3.096 13.627 1.00 89.31 89 LYS A O 1
ATOM 714 N N . TYR A 1 90 ? -1.419 1.372 12.443 1.00 90.25 90 TYR A N 1
ATOM 715 C CA . TYR A 1 90 ? -0.559 2.155 11.557 1.00 90.25 90 TYR A CA 1
ATOM 716 C C . TYR A 1 90 ? -0.380 1.439 10.224 1.00 90.25 90 TYR A C 1
ATOM 718 O O . TYR A 1 90 ? -0.614 0.231 10.137 1.00 90.25 90 TYR A O 1
ATOM 726 N N . ILE A 1 91 ? 0.050 2.184 9.206 1.00 92.12 91 ILE A N 1
ATOM 727 C CA . ILE A 1 91 ? 0.352 1.626 7.887 1.00 92.12 91 ILE A CA 1
ATOM 728 C C . ILE A 1 91 ? 1.859 1.423 7.783 1.00 92.12 91 ILE A C 1
ATOM 730 O O . ILE A 1 91 ? 2.635 2.357 7.995 1.00 92.12 91 ILE A O 1
ATOM 734 N N . GLN A 1 92 ? 2.261 0.192 7.498 1.00 92.62 92 GLN A N 1
ATOM 735 C CA . GLN A 1 92 ? 3.615 -0.165 7.103 1.00 92.62 92 GLN A CA 1
ATOM 736 C C . GLN A 1 92 ? 3.716 -0.055 5.589 1.00 92.62 92 GLN A C 1
ATOM 738 O O . GLN A 1 92 ? 2.821 -0.505 4.874 1.00 92.62 92 GLN A O 1
ATOM 743 N N . ILE A 1 93 ? 4.800 0.555 5.130 1.00 90.38 93 ILE A N 1
ATOM 744 C CA . ILE A 1 93 ? 5.076 0.775 3.718 1.00 90.38 93 ILE A CA 1
ATOM 745 C C . ILE A 1 93 ? 6.391 0.085 3.404 1.00 90.38 93 ILE A C 1
ATOM 747 O O . ILE A 1 93 ? 7.404 0.364 4.046 1.00 90.38 93 ILE A O 1
ATOM 751 N N . TYR A 1 94 ? 6.357 -0.800 2.420 1.00 89.19 94 TYR A N 1
ATOM 752 C CA . TYR A 1 94 ? 7.528 -1.489 1.902 1.00 89.19 94 TYR A CA 1
ATOM 753 C C . TYR A 1 94 ? 7.660 -1.173 0.419 1.00 89.19 94 TYR A C 1
ATOM 755 O O . TYR A 1 94 ? 6.717 -1.415 -0.329 1.00 89.19 94 TYR A O 1
ATOM 763 N N . ILE A 1 95 ? 8.792 -0.616 0.006 1.00 88.06 95 ILE A N 1
ATOM 764 C CA . ILE A 1 95 ? 9.059 -0.281 -1.394 1.00 88.06 95 ILE A CA 1
ATOM 765 C C . ILE A 1 95 ? 10.221 -1.143 -1.863 1.00 88.06 95 ILE A C 1
ATOM 767 O O . ILE A 1 95 ? 11.273 -1.148 -1.231 1.00 88.06 95 ILE A O 1
ATOM 771 N N . ASP A 1 96 ? 10.014 -1.849 -2.964 1.00 87.00 96 ASP A N 1
ATOM 772 C CA . ASP A 1 96 ? 11.015 -2.639 -3.662 1.00 87.00 96 ASP A CA 1
ATOM 773 C C . ASP A 1 96 ? 11.193 -2.061 -5.066 1.00 87.00 96 ASP A C 1
ATOM 775 O O . ASP A 1 96 ? 10.307 -2.168 -5.921 1.00 87.00 96 ASP A O 1
ATOM 779 N N . ASN A 1 97 ? 12.340 -1.420 -5.286 1.00 86.62 97 ASN A N 1
ATOM 780 C CA . ASN A 1 97 ? 12.809 -1.024 -6.611 1.00 86.62 97 ASN A CA 1
ATOM 781 C C . ASN A 1 97 ? 14.101 -1.774 -6.991 1.00 86.62 97 ASN A C 1
ATOM 783 O O . ASN A 1 97 ? 14.869 -1.297 -7.822 1.00 86.62 97 ASN A O 1
ATOM 787 N N . SER A 1 98 ? 14.310 -2.985 -6.449 1.00 82.75 98 SER A N 1
ATOM 788 C CA . SER A 1 98 ? 15.398 -3.921 -6.814 1.00 82.75 98 SER A CA 1
ATOM 789 C C . SER A 1 98 ? 15.443 -4.293 -8.297 1.00 82.75 98 SER A C 1
ATOM 791 O O . SER A 1 98 ? 16.393 -4.928 -8.756 1.00 82.75 98 SER A O 1
ATOM 793 N N . LYS A 1 99 ? 14.383 -3.964 -9.042 1.00 83.38 99 LYS A N 1
ATOM 794 C CA . LYS A 1 99 ? 14.259 -4.209 -10.478 1.00 83.38 99 LYS A CA 1
ATOM 795 C C . LYS A 1 99 ? 14.472 -2.968 -11.331 1.00 83.38 99 LYS A C 1
ATOM 797 O O . LYS A 1 99 ? 14.638 -3.136 -12.528 1.00 83.38 99 LYS A O 1
ATOM 802 N N . ASP A 1 100 ? 14.505 -1.780 -10.734 1.00 79.75 100 ASP A N 1
ATOM 803 C CA . ASP A 1 100 ? 14.739 -0.522 -11.436 1.00 79.75 100 ASP A CA 1
ATOM 804 C C . ASP A 1 100 ? 16.239 -0.357 -11.714 1.00 79.75 100 ASP A C 1
ATOM 806 O O . ASP A 1 100 ? 17.009 0.080 -10.856 1.00 79.75 100 ASP A O 1
ATOM 810 N N . LYS A 1 101 ? 16.684 -0.763 -12.908 1.00 73.94 101 LYS A N 1
ATOM 811 C CA . LYS A 1 101 ? 18.118 -0.784 -13.254 1.00 73.94 101 LYS A CA 1
ATOM 812 C C . LYS A 1 101 ? 18.663 0.601 -13.589 1.00 73.94 101 LYS A C 1
ATOM 814 O O . LYS A 1 101 ? 19.861 0.857 -13.410 1.00 73.94 101 LYS A O 1
ATOM 819 N N . PHE A 1 102 ? 17.790 1.471 -14.087 1.00 75.56 102 PHE A N 1
ATOM 820 C CA . PHE A 1 102 ? 18.132 2.783 -14.634 1.00 75.56 102 PHE A CA 1
ATOM 821 C C . PHE A 1 102 ? 17.672 3.947 -13.752 1.00 75.56 102 PHE A C 1
ATOM 823 O O . PHE A 1 102 ? 18.017 5.092 -14.040 1.00 75.56 102 PHE A O 1
ATOM 830 N N . GLY A 1 103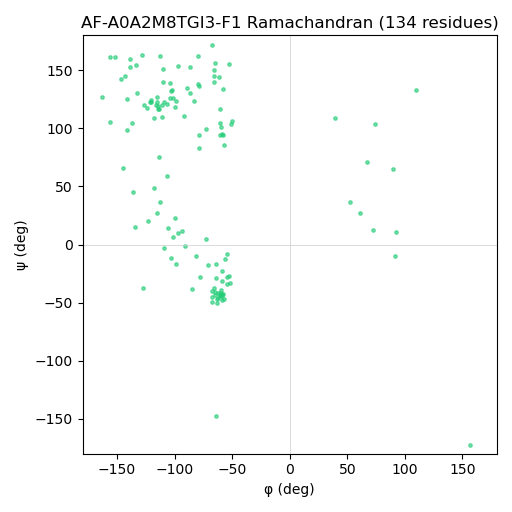 ? 16.982 3.659 -12.646 1.00 65.88 103 GLY A N 1
ATOM 831 C CA . GLY A 1 103 ? 16.646 4.622 -11.609 1.00 65.88 103 GLY A CA 1
ATOM 832 C C . GLY A 1 103 ? 17.865 5.391 -11.100 1.00 65.88 103 GLY A C 1
ATOM 833 O O . GLY A 1 103 ? 19.010 4.941 -11.205 1.00 65.88 103 GLY A O 1
ATOM 834 N N . GLY A 1 104 ? 17.615 6.590 -10.570 1.00 71.00 104 GLY A N 1
ATOM 835 C CA . GLY A 1 104 ? 18.644 7.496 -10.052 1.00 71.00 104 GLY A CA 1
ATOM 836 C C . GLY A 1 104 ? 19.404 6.948 -8.833 1.00 71.00 104 GLY A C 1
ATOM 837 O O . GLY A 1 104 ? 19.616 5.750 -8.679 1.00 71.00 104 GLY A O 1
ATOM 838 N N . ALA A 1 105 ? 19.832 7.831 -7.929 1.00 67.81 105 ALA A N 1
ATOM 839 C CA . ALA A 1 105 ? 20.703 7.461 -6.803 1.00 67.81 105 ALA A CA 1
ATOM 840 C C . ALA A 1 105 ? 20.164 6.317 -5.913 1.00 67.81 105 ALA A C 1
ATOM 842 O O . ALA A 1 105 ? 20.960 5.556 -5.378 1.00 67.81 105 ALA A O 1
ATOM 843 N N . ASN A 1 106 ? 18.840 6.156 -5.830 1.00 64.69 106 ASN A N 1
ATOM 844 C CA . ASN A 1 106 ? 18.171 5.189 -4.952 1.00 64.69 106 ASN A CA 1
ATOM 845 C C . ASN A 1 106 ? 17.742 3.902 -5.681 1.00 64.69 106 ASN A C 1
ATOM 847 O O . ASN A 1 106 ? 16.777 3.253 -5.278 1.00 64.69 106 ASN A O 1
ATOM 851 N N . LYS A 1 107 ? 18.364 3.563 -6.815 1.00 72.00 107 LYS A N 1
ATOM 852 C CA . LYS A 1 107 ? 18.057 2.315 -7.527 1.00 72.00 107 LYS A CA 1
ATOM 853 C C . LYS A 1 107 ? 18.459 1.089 -6.715 1.00 72.00 107 LYS A C 1
ATOM 855 O O . LYS A 1 107 ? 19.469 1.088 -6.019 1.00 72.00 107 LYS A O 1
ATOM 860 N N . ASN A 1 108 ? 17.729 0.003 -6.919 1.00 66.50 108 ASN A N 1
ATOM 861 C CA . ASN A 1 108 ? 17.960 -1.284 -6.276 1.00 66.50 108 ASN A CA 1
ATOM 862 C C . ASN A 1 108 ? 17.852 -1.308 -4.742 1.00 66.50 108 ASN A C 1
ATOM 864 O O . ASN A 1 108 ? 18.474 -2.141 -4.081 1.00 66.50 108 ASN A O 1
ATOM 868 N N . GLU A 1 109 ? 17.061 -0.412 -4.172 1.00 75.62 109 GLU A N 1
ATOM 869 C CA . GLU A 1 109 ? 16.845 -0.297 -2.741 1.00 75.62 109 GLU A CA 1
ATOM 870 C C . GLU A 1 109 ? 15.564 -1.003 -2.279 1.00 75.62 109 GLU A C 1
ATOM 872 O O . GLU A 1 109 ? 14.572 -1.184 -2.992 1.00 75.62 109 GLU A O 1
ATOM 877 N N . ILE A 1 110 ? 15.593 -1.398 -1.012 1.00 78.50 110 ILE A N 1
ATOM 878 C CA . ILE A 1 110 ? 14.408 -1.802 -0.272 1.00 78.50 110 ILE A CA 1
ATOM 879 C C . ILE A 1 110 ? 14.201 -0.762 0.820 1.00 78.50 110 ILE A C 1
ATOM 881 O O . ILE A 1 110 ? 15.040 -0.616 1.711 1.00 78.50 110 ILE A O 1
ATOM 885 N N . LEU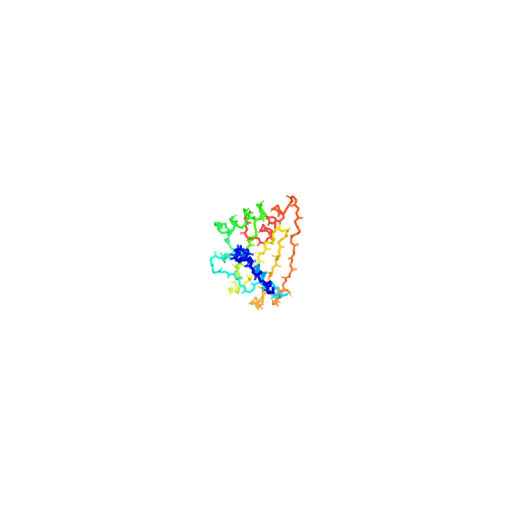 A 1 111 ? 13.078 -0.050 0.763 1.00 82.56 111 LEU A N 1
ATOM 886 C CA . LEU A 1 111 ? 12.758 1.018 1.706 1.00 82.56 111 LEU A CA 1
ATOM 887 C C . LEU A 1 111 ? 11.615 0.604 2.625 1.00 82.56 111 LEU A C 1
ATOM 889 O O . LEU A 1 111 ? 10.618 0.022 2.193 1.00 82.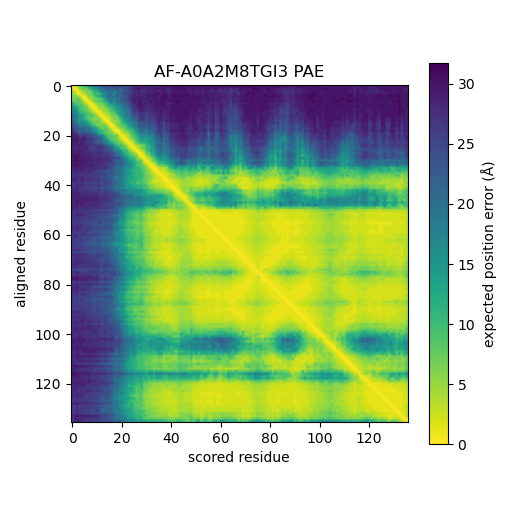56 111 LEU A O 1
ATOM 893 N N . TYR A 1 112 ? 11.742 0.963 3.901 1.00 83.50 112 TYR A N 1
ATOM 894 C CA . TYR A 1 112 ? 10.712 0.745 4.907 1.00 83.50 112 TYR A CA 1
ATOM 895 C C . TYR A 1 112 ? 10.276 2.068 5.526 1.00 83.50 112 TYR A C 1
ATOM 897 O O . TYR A 1 112 ? 11.077 2.781 6.126 1.00 83.50 112 TYR A O 1
ATOM 905 N N . ASN A 1 113 ? 8.980 2.355 5.431 1.00 84.44 113 ASN A N 1
ATOM 906 C CA . ASN A 1 113 ? 8.361 3.549 5.988 1.00 84.44 113 ASN A CA 1
ATOM 907 C C . ASN A 1 113 ? 7.141 3.191 6.844 1.00 84.44 113 ASN A C 1
ATOM 909 O O . ASN A 1 113 ? 6.581 2.093 6.777 1.00 84.44 113 ASN A O 1
ATOM 913 N N . LYS A 1 114 ? 6.712 4.144 7.676 1.00 86.38 114 LYS A N 1
ATOM 914 C CA . LYS A 1 114 ? 5.552 3.979 8.554 1.00 86.38 114 LYS A CA 1
ATOM 915 C C . LYS A 1 114 ? 4.732 5.257 8.637 1.00 86.38 114 LYS A C 1
ATOM 917 O O . LYS A 1 114 ? 5.232 6.284 9.088 1.00 86.38 114 LYS A O 1
ATOM 922 N N . ILE A 1 115 ? 3.442 5.153 8.330 1.00 85.56 115 ILE A N 1
ATOM 923 C CA . ILE A 1 115 ? 2.467 6.209 8.612 1.00 85.56 115 ILE A CA 1
ATOM 924 C C . ILE A 1 115 ? 1.864 5.929 9.988 1.00 85.56 115 ILE A C 1
ATOM 926 O O . ILE A 1 115 ? 1.155 4.937 10.182 1.00 85.56 115 ILE A O 1
ATOM 930 N N . LYS A 1 116 ? 2.185 6.776 10.975 1.00 81.94 116 LYS A N 1
ATOM 931 C CA . LYS A 1 116 ? 1.659 6.643 12.342 1.00 81.94 116 LYS A CA 1
ATOM 932 C C . LYS A 1 116 ? 0.145 6.885 12.363 1.00 81.94 116 LYS A C 1
ATOM 934 O O . LYS A 1 116 ? -0.359 7.782 11.694 1.00 81.94 116 LYS A O 1
ATOM 939 N N . GLY A 1 117 ? -0.557 6.080 13.159 1.00 69.00 117 GLY A N 1
ATOM 940 C CA . GLY A 1 117 ? -1.991 6.232 13.388 1.00 69.00 117 GLY A CA 1
ATOM 941 C C . GLY A 1 117 ? -2.360 7.309 14.396 1.00 69.00 117 GLY A C 1
ATOM 942 O O . GLY A 1 117 ? -1.541 7.748 15.203 1.00 69.00 117 GLY A O 1
ATOM 943 N N . GLY A 1 118 ? -3.632 7.691 14.326 1.00 73.38 118 GLY A N 1
ATOM 944 C CA . GLY A 1 118 ? -4.297 8.746 15.086 1.00 73.38 118 GLY A CA 1
ATOM 945 C C . GLY A 1 118 ? -5.525 9.231 14.305 1.00 73.38 118 GLY A C 1
ATOM 946 O O . GLY A 1 118 ? -5.840 8.664 13.258 1.00 73.38 118 GLY A O 1
ATOM 947 N N . LYS A 1 119 ? -6.189 10.307 14.757 1.00 77.62 119 LYS A N 1
ATOM 948 C CA . LYS A 1 119 ? -7.340 10.906 14.037 1.00 77.62 119 LYS A CA 1
ATOM 949 C C . LYS A 1 119 ? -7.042 11.237 12.562 1.00 77.62 119 LYS A C 1
ATOM 951 O O . LYS A 1 119 ? -7.954 11.213 11.752 1.00 77.62 119 LYS A O 1
ATOM 956 N N . GLN A 1 120 ? -5.776 11.489 12.226 1.00 86.88 120 GLN A N 1
ATOM 957 C CA . GLN A 1 120 ? -5.315 11.919 10.898 1.00 86.88 120 GLN A CA 1
ATOM 958 C C . GLN A 1 120 ? -4.789 10.769 10.016 1.00 86.88 120 GLN A C 1
ATOM 960 O O . GLN A 1 120 ? -4.171 11.018 8.986 1.00 86.88 120 GLN A O 1
ATOM 965 N N . LEU A 1 121 ? -4.960 9.495 10.404 1.00 90.31 121 LEU A N 1
ATOM 966 C CA . LEU A 1 121 ? -4.377 8.373 9.649 1.00 90.31 121 LEU A CA 1
ATOM 967 C C . LEU A 1 121 ? -4.850 8.339 8.187 1.00 90.31 121 LEU A C 1
ATOM 969 O O . LEU A 1 121 ? -4.042 8.113 7.289 1.00 90.31 121 LEU A O 1
ATOM 973 N N . LYS A 1 122 ? -6.145 8.582 7.959 1.00 90.38 122 LYS A N 1
ATOM 974 C CA . LYS A 1 122 ? -6.725 8.650 6.614 1.00 90.38 122 LYS A CA 1
ATOM 975 C C . LYS A 1 122 ? -6.110 9.793 5.806 1.00 90.38 122 LYS A C 1
ATOM 977 O O . LYS A 1 122 ? -5.700 9.568 4.675 1.00 90.38 122 LYS A O 1
ATOM 982 N N . ASP A 1 123 ? -5.987 10.977 6.396 1.00 91.81 123 ASP A N 1
ATOM 983 C CA . ASP A 1 123 ? -5.436 12.157 5.720 1.00 91.81 123 ASP A CA 1
ATOM 984 C C . ASP A 1 123 ? -3.963 11.951 5.358 1.00 91.81 123 ASP A C 1
ATOM 986 O O . ASP A 1 123 ? -3.546 12.246 4.242 1.00 91.81 123 ASP A O 1
ATOM 990 N N . ASN A 1 124 ? -3.189 11.344 6.261 1.00 91.69 124 ASN A N 1
ATOM 991 C CA . ASN A 1 124 ? -1.794 10.998 6.004 1.00 91.69 124 ASN A CA 1
ATOM 992 C C . ASN A 1 124 ? -1.650 9.939 4.902 1.00 91.69 124 ASN A C 1
ATOM 994 O O . ASN A 1 124 ? -0.722 10.020 4.099 1.00 91.69 124 ASN A O 1
ATOM 998 N N . LEU A 1 125 ? -2.558 8.956 4.849 1.00 92.56 125 LEU A N 1
ATOM 999 C CA . LEU A 1 125 ? -2.609 7.994 3.749 1.00 92.56 125 LEU A CA 1
ATOM 1000 C C . LEU A 1 125 ? -2.925 8.701 2.426 1.00 92.56 125 LEU A C 1
ATOM 1002 O O . LEU A 1 125 ? -2.192 8.516 1.463 1.00 92.56 125 LEU A O 1
ATOM 1006 N N . LEU A 1 126 ? -3.964 9.538 2.377 1.00 92.25 126 LEU A N 1
ATOM 1007 C CA . LEU A 1 126 ? -4.336 10.276 1.165 1.00 92.25 126 LEU A CA 1
ATOM 1008 C C . LEU A 1 126 ? -3.208 11.197 0.690 1.00 92.25 126 LEU A C 1
ATOM 1010 O O . LEU A 1 126 ? -2.911 11.233 -0.501 1.00 92.25 126 LEU A O 1
ATOM 1014 N N . LYS A 1 127 ? -2.535 11.885 1.617 1.00 91.62 127 LYS A N 1
ATOM 1015 C CA . LYS A 1 127 ? -1.350 12.693 1.317 1.00 91.62 127 LYS A CA 1
ATOM 1016 C C . LYS A 1 127 ? -0.240 11.842 0.702 1.00 91.62 127 LYS A C 1
ATOM 1018 O O . LYS A 1 127 ? 0.288 12.210 -0.336 1.00 91.62 127 LYS A O 1
ATOM 1023 N N . TYR A 1 128 ? 0.072 10.686 1.291 1.00 90.94 128 TYR A N 1
ATOM 1024 C CA . TYR A 1 128 ? 1.067 9.766 0.733 1.00 90.94 128 TYR A CA 1
ATOM 1025 C C . TYR A 1 128 ? 0.700 9.300 -0.684 1.00 90.94 128 TYR A C 1
ATOM 1027 O O . TYR A 1 128 ? 1.563 9.289 -1.559 1.00 90.94 128 TYR A O 1
ATOM 1035 N N . LEU A 1 129 ? -0.566 8.938 -0.924 1.00 90.44 129 LEU A N 1
ATOM 1036 C CA . LEU A 1 129 ? -1.030 8.501 -2.244 1.00 90.44 129 LEU A CA 1
ATOM 1037 C C . LEU A 1 129 ? -0.887 9.612 -3.298 1.00 90.44 129 LEU A C 1
ATOM 1039 O O . LEU A 1 129 ? -0.419 9.335 -4.401 1.00 90.44 129 LEU A O 1
ATOM 1043 N N . LYS A 1 130 ? -1.212 10.863 -2.944 1.00 89.25 130 LYS A N 1
ATOM 1044 C CA . LYS A 1 130 ? -1.037 12.037 -3.816 1.00 89.25 130 LYS A CA 1
ATOM 1045 C C . LYS A 1 130 ? 0.434 12.368 -4.065 1.00 89.25 130 LYS A C 1
ATOM 1047 O O . LYS A 1 130 ? 0.842 12.468 -5.214 1.00 89.25 130 LYS A O 1
ATOM 1052 N N . ASP A 1 131 ? 1.248 12.452 -3.010 1.00 88.31 131 ASP A N 1
ATOM 1053 C CA . ASP A 1 131 ? 2.682 12.779 -3.102 1.00 88.31 131 ASP A CA 1
ATOM 1054 C C . ASP A 1 131 ? 3.462 11.769 -3.974 1.00 88.31 131 ASP A C 1
ATOM 1056 O O . ASP A 1 131 ? 4.527 12.089 -4.497 1.00 88.31 131 ASP A O 1
ATOM 1060 N N . ASN A 1 132 ? 2.939 10.546 -4.138 1.00 84.56 132 ASN A N 1
ATOM 1061 C CA . ASN A 1 132 ? 3.539 9.482 -4.950 1.00 84.56 132 ASN A CA 1
ATOM 1062 C C . ASN A 1 132 ? 2.818 9.243 -6.292 1.00 84.56 132 ASN A C 1
ATOM 1064 O O . ASN A 1 132 ? 3.066 8.215 -6.930 1.00 84.56 132 ASN A O 1
ATOM 1068 N N . ASN A 1 133 ? 1.950 10.168 -6.725 1.00 84.12 133 ASN A N 1
ATOM 1069 C CA . ASN A 1 133 ? 1.184 10.096 -7.978 1.00 84.12 133 ASN A CA 1
ATOM 1070 C C . ASN A 1 133 ? 0.402 8.778 -8.142 1.00 84.12 133 ASN A C 1
ATOM 1072 O O . ASN A 1 133 ? 0.334 8.210 -9.229 1.00 84.12 133 ASN A O 1
ATOM 1076 N N . ILE A 1 134 ? -0.135 8.239 -7.044 1.00 84.19 134 ILE A N 1
ATOM 1077 C CA . ILE A 1 134 ? -1.014 7.060 -7.078 1.00 84.19 134 ILE A CA 1
ATOM 1078 C C . ILE A 1 134 ? -2.454 7.509 -7.367 1.00 84.19 134 ILE A C 1
ATOM 1080 O O . ILE A 1 134 ? -3.179 6.850 -8.113 1.00 84.19 134 ILE A O 1
ATOM 1084 N N . THR A 1 135 ? -2.853 8.648 -6.794 1.00 80.56 135 THR A N 1
ATOM 1085 C CA . THR A 1 135 ? -4.173 9.2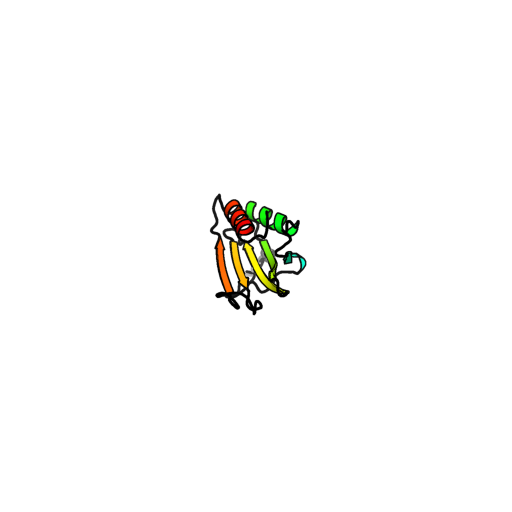77 -6.946 1.00 80.56 135 THR A CA 1
ATOM 1086 C C . THR A 1 135 ? -4.032 10.777 -7.220 1.00 80.56 135 THR A C 1
ATOM 1088 O O . THR A 1 135 ? -3.076 11.383 -6.738 1.00 80.56 135 THR A O 1
ATOM 1091 N N . ASN A 1 136 ? -5.033 11.381 -7.875 1.00 63.75 136 ASN A N 1
ATOM 1092 C CA . ASN A 1 136 ? -5.185 12.843 -7.994 1.00 63.75 136 ASN A CA 1
ATOM 1093 C C . ASN A 1 136 ? -5.498 13.516 -6.646 1.00 63.75 136 ASN A C 1
ATOM 1095 O O . ASN A 1 136 ? -6.222 12.939 -5.802 1.00 63.75 136 ASN A O 1
#

Mean predicted aligned error: 12.32 Å

Radius of gyration: 22.79 Å; Cα contacts (8 Å, |Δi|>4): 199; chains: 1; bounding box: 42×64×71 Å

Foldseek 3Di:
DDDDDDDDPPPPPDDDDPPPPPPVDDDPADSPDDDPVQEDEDELVDADDDPSVVVVLVCLVVLHWDKHWYWYADPVGFIKIWIWTRPSFKIKIWIAQLRVPPDPPCHNDIDIDIGGDDPCRSVSVVVVCVVVRNHD

pLDDT: mean 75.41, std 17.47, range [34.72, 95.44]

Sequence (136 aa):
MKKYLISAVVVSMLIFSACGRQEEGYSKYGIKNVSKNDTITYSLKDNVNTDRLQKFIDNVSKGIKDRINLVRYTTEGDPIITQLYFNGKYIQIYIDNSKDKFGGANKNEILYNKIKGGKQLKDNLLKYLKDNNITN

Nearest PDB structures (foldseek):
  7d5t-assembly1_5G  TM=4.321E-01  e=4.996E-01  Saccharomyces cerevisiae S288C
  7d5s-assembly1_5G  TM=4.072E-01  e=1.174E+00  Saccharomyces cerevisiae S288C
  8i9t-assembly1_Cg  TM=3.541E-01  e=8.653E-01  Thermochaetoides thermophila DSM 1495
  8i9p-assembly1_CA  TM=4.764E-01  e=3.745E+00  Thermochaetoides thermophila DSM 1495
  7r7a-assembly1_A  TM=2.976E-01  e=6.894E+00  Saccharomyces cerevisiae BY4741

Solvent-accessible surface area (backbone atoms only — not comparable to full-atom values): 8374 Å² total; per-residue (Å²): 137,89,89,76,89,78,90,86,82,85,83,78,89,76,88,84,73,86,71,73,75,76,71,76,78,75,53,99,80,55,81,88,79,73,54,75,89,39,48,45,75,39,43,92,88,40,66,51,86,45,72,67,57,53,51,47,55,50,29,57,69,71,47,40,64,46,66,39,36,40,38,35,43,46,99,89,64,33,53,34,40,38,36,45,36,33,75,53,57,39,35,41,35,38,35,40,26,68,56,27,85,80,50,67,96,75,42,53,37,77,48,80,51,72,51,72,52,63,99,54,35,60,59,53,49,53,49,52,36,40,80,65,58,39,33,132